Protein AF-A0A932GAI5-F1 (afdb_monomer_lite)

pLDDT: mean 88.87, std 14.19, range [49.22, 97.94]

Foldseek 3Di:
DDDDPPPDDPDDDDWDWDWDWDDDPPDIQIAIETEQEDPVSQVCAQAPPQDDDPRYYYHYDDPDDDDDDDDCVRRND

Sequence (77 aa):
MFFLLAVSAFAAVKFKQGALTITQDARRAALQVEVADTPETRSQGLMFRQRLAENAGMLFIFEEQSLWSFWMKNTLI

Radius of gyration: 17.05 Å; chains: 1; bounding box: 66×24×28 Å

Secondary structure (DSSP, 8-state):
----------PPPPPEEEEEEEEETTEEEEEEEEEE-SHHHHHHTTTT-----TTEEEEE--SS--------TT---

Structure (mmCIF, N/CA/C/O backbone):
data_AF-A0A932GAI5-F1
#
_entry.id   AF-A0A932GAI5-F1
#
loop_
_atom_site.group_PDB
_atom_site.id
_atom_site.type_symbol
_atom_site.label_atom_id
_atom_site.label_alt_id
_atom_site.label_comp_id
_atom_site.label_asym_id
_atom_site.label_entity_id
_atom_site.label_seq_id
_atom_site.pdbx_PDB_ins_code
_atom_site.Cartn_x
_atom_site.Cartn_y
_atom_site.Cartn_z
_atom_site.occupancy
_atom_site.B_iso_or_equiv
_atom_site.auth_seq_id
_atom_site.auth_comp_id
_atom_site.auth_asym_id
_atom_site.auth_atom_id
_atom_site.pdbx_PDB_model_num
ATOM 1 N N . MET A 1 1 ? -46.677 8.114 14.831 1.00 49.44 1 MET A N 1
ATOM 2 C CA . MET A 1 1 ? -45.331 7.684 15.263 1.00 49.44 1 MET A CA 1
ATOM 3 C C . MET A 1 1 ? -44.711 6.867 14.133 1.00 49.44 1 MET A C 1
ATOM 5 O O . MET A 1 1 ? -44.913 5.666 14.085 1.00 49.44 1 MET A O 1
ATOM 9 N N . PHE A 1 2 ? -44.066 7.529 13.167 1.00 49.22 2 PHE A N 1
ATOM 10 C CA . PHE A 1 2 ? -43.353 6.878 12.059 1.00 49.22 2 PHE A CA 1
ATOM 11 C C . PHE A 1 2 ? -41.855 6.991 12.348 1.00 49.22 2 PHE A C 1
ATOM 13 O O . PHE A 1 2 ? -41.303 8.087 12.325 1.00 49.22 2 PHE A O 1
ATOM 20 N N . PHE A 1 3 ? -41.225 5.871 12.697 1.00 52.72 3 PHE A N 1
ATOM 21 C CA . PHE A 1 3 ? -39.783 5.786 12.904 1.00 52.72 3 PHE A CA 1
ATOM 22 C C . PHE A 1 3 ? -39.145 5.549 11.530 1.00 52.72 3 PHE A C 1
ATOM 24 O O . PHE A 1 3 ? -39.340 4.493 10.930 1.00 52.72 3 PHE A O 1
ATOM 31 N N . LEU A 1 4 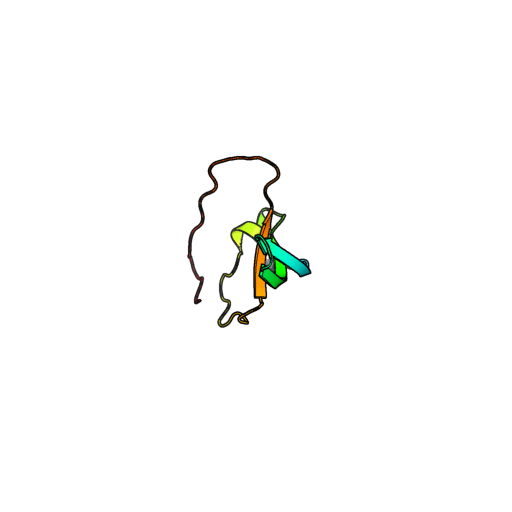? -38.453 6.554 10.990 1.00 58.22 4 LEU A N 1
ATOM 32 C CA . LEU A 1 4 ? -37.711 6.420 9.740 1.00 58.22 4 LEU A CA 1
ATOM 33 C C . LEU A 1 4 ? -36.451 5.591 10.037 1.00 58.22 4 LEU A C 1
ATOM 35 O O . LEU A 1 4 ? -35.515 6.078 10.668 1.00 58.22 4 LEU A O 1
ATOM 39 N N . LEU A 1 5 ? -36.434 4.325 9.619 1.00 55.78 5 LEU A N 1
ATOM 40 C CA . LEU A 1 5 ? -35.212 3.524 9.567 1.00 55.78 5 LEU A CA 1
ATOM 41 C C . LEU A 1 5 ? -34.303 4.134 8.495 1.00 55.78 5 LEU A C 1
ATOM 43 O O . LEU A 1 5 ? -34.487 3.897 7.302 1.00 55.78 5 LEU A O 1
ATOM 47 N N . ALA A 1 6 ? -33.340 4.953 8.916 1.00 57.12 6 ALA A N 1
ATOM 48 C CA . ALA A 1 6 ? -32.243 5.366 8.056 1.00 57.12 6 ALA A CA 1
ATOM 49 C C . ALA A 1 6 ? -31.397 4.123 7.746 1.00 57.12 6 ALA A C 1
ATOM 51 O O . ALA A 1 6 ? -30.613 3.658 8.573 1.00 57.12 6 ALA A O 1
ATOM 52 N N . VAL A 1 7 ? -31.596 3.548 6.561 1.00 54.09 7 VAL A N 1
ATOM 53 C CA . VAL A 1 7 ? -30.708 2.521 6.016 1.00 54.09 7 VAL A CA 1
ATOM 54 C C . VAL A 1 7 ? -29.355 3.192 5.791 1.00 54.09 7 VAL A C 1
ATOM 56 O O . VAL A 1 7 ? -29.207 4.020 4.895 1.00 54.09 7 VAL A O 1
ATOM 59 N N . SER A 1 8 ? -28.382 2.881 6.647 1.00 53.47 8 SER A N 1
ATOM 60 C CA . SER A 1 8 ? -27.005 3.338 6.476 1.00 53.47 8 SER A CA 1
ATOM 61 C C . SER A 1 8 ? -26.445 2.716 5.199 1.00 53.47 8 SER A C 1
ATOM 63 O O . SER A 1 8 ? -26.198 1.510 5.134 1.00 53.47 8 SER A O 1
ATOM 65 N N . ALA A 1 9 ? -26.295 3.525 4.154 1.00 53.94 9 ALA A N 1
ATOM 66 C CA . ALA A 1 9 ? -25.566 3.130 2.965 1.00 53.94 9 ALA A CA 1
ATOM 67 C C . ALA A 1 9 ? -24.075 3.072 3.327 1.00 53.94 9 ALA A C 1
ATOM 69 O O . ALA A 1 9 ? -23.459 4.104 3.587 1.00 53.94 9 ALA A O 1
ATOM 70 N N . PHE A 1 10 ? -23.488 1.873 3.346 1.00 56.16 10 PHE A N 1
ATOM 71 C CA . PHE A 1 10 ? -22.033 1.724 3.363 1.00 56.16 10 PHE A CA 1
ATOM 72 C C . PHE A 1 10 ? -21.494 2.317 2.057 1.00 56.16 10 PHE A C 1
ATOM 74 O O . PHE A 1 10 ? -21.559 1.694 0.997 1.00 56.16 10 PHE A O 1
ATOM 81 N N . ALA A 1 11 ? -21.028 3.562 2.108 1.00 63.78 11 ALA A N 1
ATOM 82 C CA . ALA A 1 11 ? -20.390 4.192 0.967 1.00 63.78 11 ALA A CA 1
ATOM 83 C C . ALA A 1 11 ? -19.080 3.453 0.666 1.00 63.78 11 ALA A C 1
ATOM 85 O O . ALA A 1 11 ? -18.247 3.264 1.553 1.00 63.78 11 ALA A O 1
ATOM 86 N N . ALA A 1 12 ? -18.891 3.032 -0.585 1.00 79.31 12 ALA A N 1
ATOM 87 C CA . ALA A 1 12 ? -17.619 2.476 -1.021 1.00 79.31 12 ALA A CA 1
ATOM 88 C C . ALA A 1 12 ? -16.520 3.538 -0.858 1.00 79.31 12 ALA A C 1
ATOM 90 O O . ALA A 1 12 ?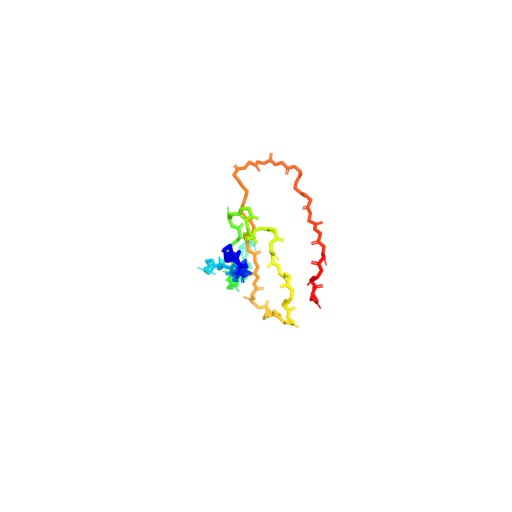 -16.645 4.653 -1.375 1.00 79.31 12 ALA A O 1
ATOM 91 N N . VAL A 1 13 ? -15.451 3.190 -0.140 1.00 89.88 13 VAL A N 1
ATOM 92 C CA . VAL A 1 13 ? -14.294 4.071 0.037 1.00 89.88 13 VAL A CA 1
ATOM 93 C C . VAL A 1 13 ? -13.654 4.320 -1.327 1.00 89.88 13 VAL A C 1
ATOM 95 O O . VAL A 1 13 ? -13.338 3.382 -2.061 1.00 89.88 13 VAL A O 1
ATOM 98 N N . LYS A 1 14 ? -13.489 5.594 -1.685 1.00 93.19 14 LYS A N 1
ATOM 99 C CA . LYS A 1 14 ? -12.869 5.999 -2.948 1.00 93.19 14 LYS A CA 1
ATOM 100 C C . LYS A 1 14 ? -11.381 6.232 -2.738 1.00 93.19 14 LYS A C 1
ATOM 102 O O . LYS A 1 14 ? -10.997 6.956 -1.824 1.00 93.19 14 LYS A O 1
ATOM 107 N N . PHE A 1 15 ? -10.568 5.671 -3.623 1.00 95.38 15 PHE A N 1
ATOM 108 C CA . PHE A 1 15 ? -9.121 5.850 -3.618 1.00 95.38 15 PHE A CA 1
ATOM 109 C C . PHE A 1 15 ? -8.703 6.819 -4.719 1.00 95.38 15 PHE A C 1
ATOM 111 O O . PHE A 1 15 ? -9.248 6.794 -5.826 1.00 95.38 15 PHE A O 1
ATOM 118 N N . LYS A 1 16 ? -7.712 7.663 -4.424 1.00 96.75 16 LYS A N 1
ATOM 119 C CA . LYS A 1 16 ? -6.994 8.413 -5.462 1.00 96.75 16 LYS A CA 1
ATOM 120 C C . LYS A 1 16 ? -6.070 7.442 -6.199 1.00 96.75 16 LYS A C 1
ATOM 122 O O . LYS A 1 16 ? -5.657 6.441 -5.621 1.00 96.75 16 LYS A O 1
ATOM 127 N N . GLN A 1 17 ? -5.734 7.734 -7.449 1.00 96.06 17 GLN A N 1
ATOM 128 C CA . GLN A 1 17 ? -4.814 6.921 -8.248 1.00 96.06 17 GLN A CA 1
ATOM 129 C C . GLN A 1 17 ? -3.620 7.761 -8.694 1.00 96.06 17 GLN A C 1
ATOM 131 O O . GLN A 1 17 ? -3.750 8.970 -8.890 1.00 96.06 17 GLN A O 1
ATOM 136 N N . GLY A 1 18 ? -2.465 7.126 -8.864 1.00 95.50 18 GLY A N 1
ATOM 137 C CA . GLY A 1 18 ? -1.253 7.778 -9.342 1.00 95.50 18 GLY A CA 1
ATOM 138 C C . GLY A 1 18 ? -0.249 6.787 -9.915 1.00 95.50 18 GLY A C 1
ATOM 139 O O . GLY A 1 18 ? -0.340 5.586 -9.681 1.00 95.50 18 GLY A O 1
ATOM 140 N N . ALA A 1 19 ? 0.727 7.304 -10.657 1.00 96.69 19 ALA A N 1
ATOM 141 C CA . ALA A 1 19 ? 1.865 6.529 -11.131 1.00 96.69 19 ALA A CA 1
ATOM 142 C C . ALA A 1 19 ? 3.066 6.762 -10.205 1.00 96.69 19 ALA A C 1
ATOM 144 O O . ALA A 1 19 ? 3.417 7.904 -9.907 1.00 96.69 19 ALA A O 1
ATOM 145 N N . LEU A 1 20 ? 3.706 5.681 -9.772 1.00 95.38 20 LEU A N 1
ATOM 146 C CA . LEU A 1 20 ? 4.913 5.689 -8.953 1.00 95.38 20 LEU A CA 1
ATOM 147 C C . LEU A 1 20 ? 6.046 5.026 -9.736 1.00 95.38 20 LEU A C 1
ATOM 149 O O . LEU A 1 20 ? 5.837 4.021 -10.408 1.00 95.38 20 LEU A O 1
ATOM 153 N N . THR A 1 21 ? 7.262 5.556 -9.638 1.00 96.75 21 THR A N 1
ATOM 154 C CA . THR A 1 21 ? 8.459 4.852 -10.115 1.00 96.75 21 THR A CA 1
ATOM 155 C C . THR A 1 21 ? 9.422 4.669 -8.957 1.00 96.75 21 THR A C 1
ATOM 157 O O . THR A 1 21 ? 9.882 5.646 -8.375 1.00 96.75 21 THR A O 1
ATOM 160 N N . ILE A 1 22 ? 9.737 3.417 -8.636 1.00 95.31 22 ILE A N 1
ATOM 161 C CA . ILE A 1 22 ? 10.759 3.074 -7.649 1.00 95.31 22 ILE A CA 1
ATOM 162 C C . ILE A 1 22 ? 12.083 2.939 -8.394 1.00 95.31 22 ILE A C 1
ATOM 164 O O . ILE A 1 22 ? 12.198 2.145 -9.331 1.00 95.31 22 ILE A O 1
ATOM 168 N N . THR A 1 23 ? 13.076 3.731 -7.997 1.00 96.88 23 THR A N 1
ATOM 169 C CA . THR A 1 23 ? 14.414 3.724 -8.595 1.00 96.88 23 THR A CA 1
ATOM 170 C C . THR A 1 23 ? 15.442 3.234 -7.585 1.00 96.88 23 THR A C 1
ATOM 172 O O . THR A 1 23 ? 15.547 3.799 -6.499 1.00 96.88 23 THR A O 1
ATOM 175 N N . GLN A 1 24 ? 16.220 2.221 -7.959 1.00 95.50 24 GLN A N 1
ATOM 176 C CA . GLN A 1 24 ? 17.355 1.731 -7.181 1.00 95.50 24 GLN A CA 1
ATOM 177 C C . GLN A 1 24 ? 18.520 1.461 -8.137 1.00 95.50 24 GLN A C 1
ATOM 179 O O . GLN A 1 24 ? 18.448 0.556 -8.972 1.00 95.50 24 GLN A O 1
ATOM 184 N N . ASP A 1 25 ? 19.582 2.258 -8.026 1.00 94.75 25 ASP A N 1
ATOM 185 C CA . ASP A 1 25 ? 20.715 2.270 -8.957 1.00 94.75 25 ASP A CA 1
ATOM 186 C C . ASP A 1 25 ? 20.243 2.459 -10.417 1.00 94.75 25 ASP A C 1
ATOM 188 O O . ASP A 1 25 ? 19.527 3.411 -10.730 1.00 94.75 25 ASP A O 1
ATOM 192 N N . ALA A 1 26 ? 20.600 1.539 -11.320 1.00 93.19 26 ALA A N 1
ATOM 193 C CA . ALA A 1 26 ? 20.143 1.528 -12.711 1.00 93.19 26 ALA A CA 1
ATOM 194 C C . ALA A 1 26 ? 18.761 0.868 -12.911 1.00 93.19 26 ALA A C 1
ATOM 196 O O . ALA A 1 26 ? 18.250 0.842 -14.032 1.00 93.19 26 ALA A O 1
ATOM 197 N N . ARG A 1 27 ? 18.143 0.316 -11.857 1.00 95.50 27 ARG A N 1
ATOM 198 C CA . ARG A 1 27 ? 16.851 -0.378 -11.946 1.00 95.50 27 ARG A CA 1
ATOM 199 C C . ARG A 1 27 ? 15.701 0.589 -11.696 1.00 95.50 27 ARG A C 1
ATOM 201 O O . ARG A 1 27 ? 15.759 1.436 -10.804 1.00 95.50 27 ARG A O 1
ATOM 208 N N . ARG A 1 28 ? 14.632 0.431 -12.478 1.00 96.00 28 ARG A N 1
ATOM 209 C CA . ARG A 1 28 ? 13.392 1.199 -12.348 1.00 96.00 28 ARG A CA 1
ATOM 210 C C . ARG A 1 28 ? 12.198 0.257 -12.397 1.00 96.00 28 ARG A C 1
ATOM 212 O O . ARG A 1 28 ? 12.127 -0.581 -13.290 1.00 96.00 28 ARG A O 1
ATOM 219 N N . ALA A 1 29 ? 11.265 0.427 -11.469 1.00 95.56 29 ALA A N 1
ATOM 220 C CA . ALA A 1 29 ? 9.982 -0.262 -11.466 1.00 95.56 29 ALA A CA 1
ATOM 221 C C . ALA A 1 29 ? 8.863 0.778 -11.511 1.00 95.56 29 ALA A C 1
ATOM 223 O O . ALA A 1 29 ? 8.729 1.580 -10.586 1.00 95.56 29 ALA A O 1
ATOM 224 N N . ALA A 1 30 ? 8.092 0.785 -12.597 1.00 96.62 30 ALA A N 1
ATOM 225 C CA . ALA A 1 30 ? 6.926 1.646 -12.746 1.00 96.62 30 ALA A CA 1
ATOM 226 C C . ALA A 1 30 ? 5.679 0.913 -12.242 1.00 96.62 30 ALA A C 1
ATOM 228 O O . ALA A 1 30 ? 5.412 -0.216 -12.652 1.00 96.62 30 ALA A O 1
ATOM 229 N N . LEU A 1 31 ? 4.926 1.564 -11.362 1.00 97.56 31 LEU A N 1
ATOM 230 C CA . LEU A 1 31 ? 3.755 1.022 -10.690 1.00 97.56 31 LEU A CA 1
ATOM 231 C C . LEU A 1 31 ? 2.575 1.979 -10.839 1.00 97.56 31 LEU A C 1
ATOM 233 O O . LEU A 1 31 ? 2.734 3.194 -10.726 1.00 97.56 31 LEU A O 1
ATOM 237 N N . GLN A 1 32 ? 1.384 1.426 -11.034 1.00 97.94 32 GLN A N 1
ATOM 238 C CA . GLN A 1 32 ? 0.126 2.150 -10.873 1.00 97.94 32 GLN A CA 1
ATOM 239 C C . GLN A 1 32 ? -0.393 1.925 -9.459 1.00 97.94 32 GLN A C 1
ATOM 241 O O . GLN A 1 32 ? -0.605 0.788 -9.044 1.00 97.94 32 GLN A O 1
ATOM 246 N N . VAL A 1 33 ? -0.581 2.992 -8.694 1.00 97.69 33 VAL A N 1
ATOM 247 C CA . VAL A 1 33 ? -0.917 2.890 -7.275 1.00 97.69 33 VAL A CA 1
ATOM 248 C C . VAL A 1 33 ? -2.236 3.567 -6.945 1.00 97.69 33 VAL A C 1
ATOM 250 O O . VAL A 1 33 ? -2.534 4.660 -7.424 1.00 97.69 33 VAL A O 1
ATOM 253 N N . GLU A 1 34 ? -3.014 2.927 -6.081 1.00 97.62 34 GLU A N 1
ATOM 254 C CA . GLU A 1 34 ? -4.078 3.586 -5.325 1.00 97.62 34 GLU A CA 1
ATOM 255 C C . GLU A 1 34 ? -3.476 4.234 -4.070 1.00 97.62 34 GLU A C 1
ATOM 257 O O . GLU A 1 34 ? -2.595 3.658 -3.438 1.00 97.62 34 GLU A O 1
ATOM 262 N N . VAL A 1 35 ? -3.920 5.431 -3.691 1.00 97.50 35 VAL A N 1
ATOM 263 C CA . VAL A 1 35 ? -3.378 6.168 -2.538 1.00 97.50 35 VAL A CA 1
ATOM 264 C C . VAL A 1 35 ? -4.336 6.070 -1.358 1.00 97.50 35 VAL A C 1
ATOM 266 O O . VAL A 1 35 ? -5.507 6.441 -1.467 1.00 97.5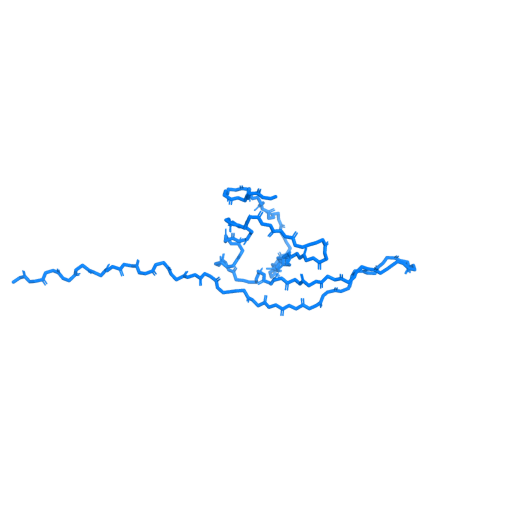0 35 VAL A O 1
ATOM 269 N N . ALA A 1 36 ? -3.807 5.593 -0.233 1.00 97.12 36 ALA A N 1
ATOM 270 C CA . ALA A 1 36 ? -4.476 5.526 1.055 1.00 97.12 36 ALA A CA 1
ATOM 271 C C . ALA A 1 36 ? -3.884 6.575 2.014 1.00 97.12 36 ALA A C 1
ATOM 273 O O . ALA A 1 36 ? -2.959 6.294 2.780 1.00 97.12 36 ALA A O 1
ATOM 274 N N . ASP A 1 37 ? -4.394 7.805 1.931 1.00 96.38 37 ASP A N 1
ATOM 275 C CA . ASP A 1 37 ? -3.934 8.982 2.684 1.00 96.38 37 ASP A CA 1
ATOM 276 C C . ASP A 1 37 ? -4.918 9.455 3.772 1.00 96.38 37 ASP A C 1
ATOM 278 O O . ASP A 1 37 ? -4.567 10.279 4.615 1.00 96.38 37 ASP A O 1
ATOM 282 N N . THR A 1 38 ? -6.123 8.887 3.827 1.00 95.19 38 THR A N 1
ATOM 283 C CA . THR A 1 38 ? -7.147 9.166 4.855 1.00 95.19 38 THR A CA 1
ATOM 284 C C . THR A 1 38 ? -7.338 7.978 5.803 1.00 95.19 38 THR A C 1
ATOM 286 O O . THR A 1 38 ? -7.068 6.839 5.406 1.00 95.19 38 THR A O 1
ATOM 289 N N . PRO A 1 39 ? -7.836 8.178 7.038 1.00 94.19 39 PRO A N 1
ATOM 290 C CA . PRO A 1 39 ? -8.155 7.072 7.947 1.00 94.19 39 PRO A CA 1
ATOM 291 C C . PRO A 1 39 ? -9.063 6.002 7.314 1.00 94.19 39 PRO A C 1
ATOM 293 O O . PRO A 1 39 ? -8.828 4.803 7.477 1.00 94.19 39 PRO A O 1
ATOM 296 N N . GLU A 1 40 ? -10.051 6.416 6.524 1.00 95.00 40 GLU A N 1
ATOM 297 C CA . GLU A 1 40 ? -11.003 5.534 5.848 1.00 95.00 40 GLU A CA 1
ATOM 298 C C . GLU A 1 40 ? -10.304 4.698 4.767 1.00 95.00 40 GLU A C 1
ATOM 300 O O . GLU A 1 40 ? -10.417 3.474 4.752 1.00 95.00 40 GLU A O 1
ATOM 305 N N . THR A 1 41 ? -9.513 5.334 3.898 1.00 96.25 41 THR A N 1
ATOM 306 C CA . THR A 1 41 ? -8.750 4.619 2.853 1.00 96.25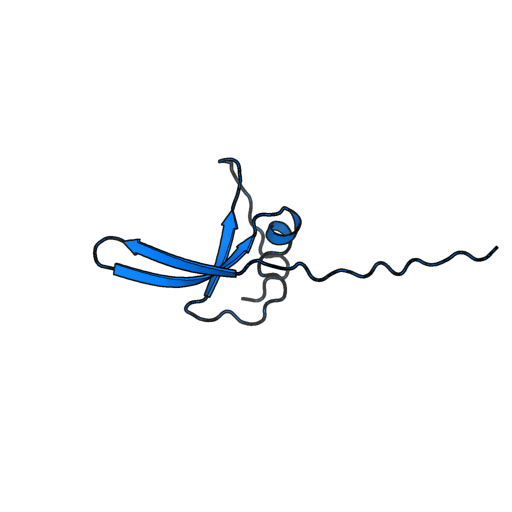 41 THR A CA 1
ATOM 307 C C . THR A 1 41 ? -7.692 3.681 3.432 1.00 96.25 41 THR A C 1
ATOM 309 O O . THR A 1 41 ? -7.541 2.564 2.940 1.00 96.25 41 THR A O 1
ATOM 312 N N . ARG A 1 42 ? -7.005 4.074 4.513 1.00 95.75 42 ARG A N 1
ATOM 313 C CA . ARG A 1 42 ? -6.009 3.226 5.185 1.00 95.75 42 ARG A CA 1
ATOM 314 C C . ARG A 1 42 ? -6.641 2.017 5.863 1.00 95.75 42 ARG A C 1
ATOM 316 O O . ARG A 1 42 ? -6.105 0.919 5.758 1.00 95.75 42 ARG A O 1
ATOM 323 N N . SER A 1 43 ? -7.770 2.213 6.545 1.00 93.81 43 SER A N 1
ATOM 324 C CA . SER A 1 43 ? -8.471 1.120 7.228 1.00 93.81 43 SER A CA 1
ATOM 325 C C . SER A 1 43 ? -9.063 0.105 6.251 1.00 93.81 43 SER A C 1
ATOM 327 O O . SER A 1 43 ? -9.016 -1.089 6.538 1.00 93.81 43 SER A O 1
ATOM 329 N N . GLN A 1 44 ? -9.559 0.561 5.094 1.00 95.06 44 GLN A N 1
ATOM 330 C CA . GLN A 1 44 ? -10.040 -0.307 4.019 1.00 95.06 44 GLN A CA 1
ATOM 331 C C . GLN A 1 44 ? -8.892 -1.050 3.323 1.00 95.06 44 GLN A C 1
ATOM 333 O O . GLN A 1 44 ? -9.013 -2.242 3.054 1.00 95.06 44 GLN A O 1
ATOM 338 N N . GLY A 1 45 ? -7.794 -0.365 2.993 1.00 95.06 45 GLY A N 1
ATOM 339 C CA . GLY A 1 45 ? -6.648 -0.965 2.310 1.00 95.06 45 GLY A CA 1
ATOM 340 C C . GLY A 1 45 ? -7.036 -1.797 1.075 1.00 95.06 45 GLY A C 1
ATOM 341 O O . GLY A 1 45 ? -7.880 -1.403 0.267 1.00 95.06 45 GLY A O 1
ATOM 342 N N . LEU A 1 46 ? -6.449 -2.992 0.959 1.00 95.56 46 LEU A N 1
ATOM 343 C CA . LEU A 1 46 ? -6.723 -3.960 -0.114 1.00 95.56 46 LEU A CA 1
ATOM 344 C C . LEU A 1 46 ? -7.856 -4.952 0.215 1.00 95.56 46 LEU A C 1
ATOM 346 O O . LEU A 1 46 ? -7.975 -5.991 -0.439 1.00 95.56 46 LEU A O 1
ATOM 350 N N . MET A 1 47 ? -8.705 -4.659 1.205 1.00 95.06 47 MET A N 1
ATOM 351 C CA . MET A 1 47 ? -9.811 -5.547 1.564 1.00 95.06 47 MET A CA 1
ATOM 352 C C . MET A 1 47 ? -10.706 -5.859 0.362 1.00 95.06 47 MET A C 1
ATOM 354 O O . MET A 1 47 ? -11.029 -4.985 -0.447 1.00 95.06 47 MET A O 1
ATOM 358 N N . PHE A 1 48 ? -11.137 -7.118 0.283 1.00 93.81 48 PHE A N 1
ATOM 359 C CA . PHE A 1 48 ? -12.064 -7.658 -0.714 1.00 93.81 48 PHE A CA 1
ATOM 360 C C . PHE A 1 48 ? -11.578 -7.596 -2.173 1.00 93.81 48 PHE A C 1
ATOM 362 O O . PHE A 1 48 ? -12.340 -7.905 -3.092 1.00 93.81 48 PHE A O 1
ATOM 369 N N . ARG A 1 49 ? -10.311 -7.241 -2.417 1.00 92.62 49 ARG A N 1
ATOM 370 C CA . ARG A 1 49 ? -9.703 -7.319 -3.749 1.00 92.62 49 ARG A CA 1
ATOM 371 C C . ARG A 1 49 ? -9.439 -8.782 -4.085 1.00 92.62 49 ARG A C 1
ATOM 373 O O . ARG A 1 49 ? -8.762 -9.469 -3.337 1.00 92.62 49 ARG A O 1
ATOM 380 N N . GLN A 1 50 ? -9.963 -9.252 -5.214 1.00 94.44 50 GLN A N 1
ATOM 381 C CA . GLN A 1 50 ? -9.741 -10.632 -5.670 1.00 94.44 50 GLN A CA 1
ATOM 382 C C . GLN A 1 50 ? -8.444 -10.799 -6.468 1.00 94.44 50 GLN A C 1
ATOM 384 O O . GLN A 1 50 ? -7.979 -11.919 -6.649 1.00 94.44 50 GLN A O 1
ATOM 389 N N . ARG A 1 51 ? -7.912 -9.705 -7.028 1.00 94.75 51 ARG A N 1
ATOM 390 C CA . ARG A 1 51 ? -6.715 -9.679 -7.878 1.00 94.75 51 ARG A CA 1
ATOM 391 C C . ARG A 1 51 ? -6.029 -8.322 -7.761 1.00 94.75 51 ARG A C 1
ATOM 393 O O . ARG A 1 51 ? -6.699 -7.314 -7.531 1.00 94.75 51 ARG A O 1
ATOM 400 N N . LEU A 1 52 ? -4.725 -8.309 -8.008 1.00 95.25 52 LEU A N 1
ATOM 401 C CA . LEU A 1 52 ? -3.901 -7.118 -8.188 1.00 95.25 52 LEU A CA 1
ATOM 402 C C . LEU A 1 52 ? -2.986 -7.365 -9.390 1.00 95.25 52 LEU A C 1
ATOM 404 O O . LEU A 1 52 ? -2.451 -8.461 -9.535 1.00 95.25 52 LEU A O 1
ATOM 408 N N . ALA A 1 53 ? -2.872 -6.386 -10.287 1.00 95.44 53 ALA A N 1
ATOM 409 C CA . ALA A 1 53 ? -1.970 -6.499 -11.432 1.00 95.44 53 ALA A CA 1
ATOM 410 C C . ALA A 1 53 ? -0.505 -6.470 -10.965 1.00 95.44 53 ALA A C 1
ATOM 412 O O . ALA A 1 53 ? -0.194 -5.825 -9.968 1.00 95.44 53 ALA A O 1
ATOM 413 N N . GLU A 1 54 ? 0.397 -7.122 -11.701 1.00 95.00 54 GLU A N 1
ATOM 414 C CA . GLU A 1 54 ? 1.818 -7.241 -11.324 1.00 95.00 54 GLU A CA 1
ATOM 415 C C . GLU A 1 54 ? 2.517 -5.885 -11.142 1.00 95.00 54 GLU A C 1
ATOM 417 O O . GLU A 1 54 ? 3.389 -5.733 -10.293 1.00 95.00 54 GLU A O 1
ATOM 422 N N . ASN A 1 55 ? 2.115 -4.885 -11.926 1.00 96.50 55 ASN A N 1
ATOM 423 C CA . ASN A 1 55 ? 2.621 -3.519 -11.863 1.00 96.50 55 ASN A CA 1
ATOM 424 C C . ASN A 1 55 ? 1.649 -2.564 -11.153 1.00 96.50 55 ASN A C 1
ATOM 426 O O . ASN A 1 55 ? 1.629 -1.369 -11.458 1.00 96.50 55 ASN A O 1
ATOM 430 N N . ALA A 1 56 ? 0.824 -3.076 -10.239 1.00 96.62 56 ALA A N 1
ATOM 431 C CA . ALA A 1 56 ? -0.096 -2.277 -9.447 1.00 96.62 56 ALA A CA 1
ATOM 432 C C . ALA A 1 56 ? 0.130 -2.447 -7.943 1.00 96.62 56 ALA A C 1
ATOM 434 O O . ALA A 1 56 ? 0.651 -3.458 -7.479 1.00 96.62 56 ALA A O 1
ATOM 435 N N . GLY A 1 57 ? -0.283 -1.451 -7.164 1.00 95.81 57 GLY A N 1
ATOM 436 C CA . GLY A 1 57 ? -0.164 -1.498 -5.711 1.00 95.81 57 GLY A CA 1
ATOM 437 C C . GLY A 1 57 ? -1.014 -0.460 -4.996 1.00 95.81 57 GLY A C 1
ATOM 438 O O . GLY A 1 57 ? -1.817 0.248 -5.601 1.00 95.81 57 GLY A O 1
ATOM 439 N N . MET A 1 58 ? -0.814 -0.360 -3.686 1.00 97.19 58 MET A N 1
ATOM 440 C CA . MET A 1 58 ? -1.414 0.678 -2.855 1.00 97.19 58 MET A CA 1
ATOM 441 C C . MET A 1 58 ? -0.324 1.398 -2.065 1.00 97.19 58 MET A C 1
ATOM 443 O O . MET A 1 58 ? 0.517 0.760 -1.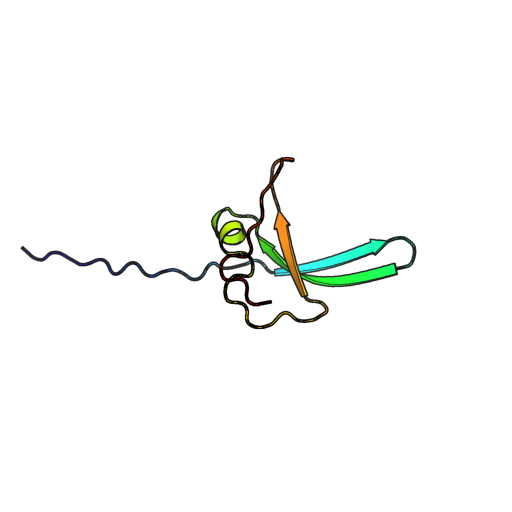433 1.00 97.19 58 MET A O 1
ATOM 447 N N . LEU A 1 59 ? -0.339 2.727 -2.112 1.00 96.88 59 LEU A N 1
ATOM 448 C CA . LEU A 1 59 ? 0.577 3.599 -1.393 1.00 96.88 59 LEU A CA 1
ATOM 449 C C . LEU A 1 59 ? -0.110 4.131 -0.134 1.00 96.88 59 LEU A C 1
ATOM 451 O O . LEU A 1 59 ? -1.052 4.917 -0.220 1.00 96.88 59 LEU A O 1
ATOM 455 N N . PHE A 1 60 ? 0.384 3.719 1.031 1.00 96.38 60 PHE A N 1
ATOM 456 C CA . PHE A 1 60 ? -0.084 4.217 2.322 1.00 96.38 60 PHE A CA 1
ATOM 457 C C . PHE A 1 60 ? 0.733 5.442 2.730 1.00 96.38 60 PHE A C 1
ATOM 459 O O . PHE A 1 60 ? 1.956 5.356 2.846 1.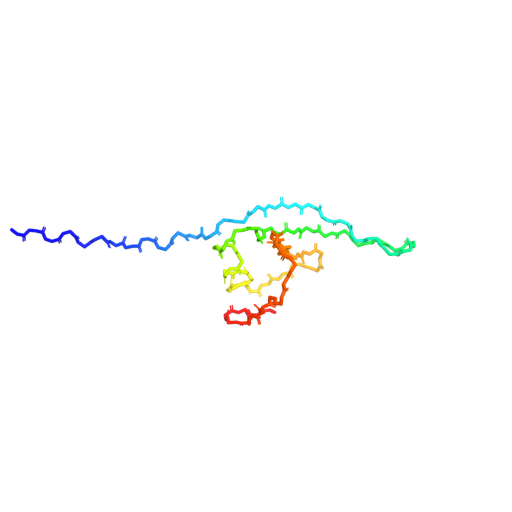00 96.38 60 PHE A O 1
ATOM 466 N N . ILE A 1 61 ? 0.059 6.572 2.950 1.00 95.25 61 ILE A N 1
ATOM 467 C CA . ILE A 1 61 ? 0.688 7.820 3.393 1.00 95.25 61 ILE A CA 1
ATOM 468 C C . ILE A 1 61 ? 0.260 8.097 4.834 1.00 95.25 61 ILE A C 1
ATOM 470 O O . ILE A 1 61 ? -0.933 8.102 5.158 1.00 95.25 61 ILE A O 1
ATOM 474 N N . PHE A 1 62 ? 1.252 8.330 5.689 1.00 95.00 62 PHE A N 1
ATOM 475 C CA . PHE A 1 62 ? 1.082 8.729 7.080 1.00 95.00 62 PHE A CA 1
ATOM 476 C C . PHE A 1 62 ? 1.745 10.088 7.280 1.00 95.00 62 PHE A C 1
ATOM 478 O O . PHE A 1 62 ? 2.846 10.316 6.782 1.00 95.00 62 PHE A O 1
ATOM 485 N N . GLU A 1 63 ? 1.064 10.986 7.988 1.00 92.06 63 GLU A N 1
ATOM 486 C CA . GLU A 1 63 ? 1.567 12.338 8.267 1.00 92.06 63 GLU A CA 1
ATOM 487 C C . GLU A 1 63 ? 2.756 12.310 9.233 1.00 92.06 63 GLU A C 1
ATOM 489 O O . GLU A 1 63 ? 3.663 13.134 9.137 1.00 92.06 63 GLU A O 1
ATOM 494 N N . GLU A 1 64 ? 2.778 11.318 10.123 1.00 93.88 64 GLU A N 1
ATOM 495 C CA . GLU A 1 64 ? 3.789 11.169 11.158 1.00 93.88 64 GLU A CA 1
ATOM 496 C C . GLU A 1 64 ? 4.535 9.840 11.034 1.00 93.88 64 GLU A C 1
ATOM 498 O O . GLU A 1 64 ? 3.974 8.783 10.709 1.00 93.88 64 GLU A O 1
ATOM 503 N N . GLN A 1 65 ? 5.829 9.894 11.346 1.00 93.50 65 GLN A N 1
ATOM 504 C CA . GLN A 1 65 ? 6.658 8.707 11.492 1.00 93.50 65 GLN A CA 1
ATOM 505 C C . GLN A 1 65 ? 6.321 8.032 12.820 1.00 93.50 65 GLN A C 1
ATOM 507 O O . GLN A 1 65 ? 6.570 8.579 13.891 1.00 93.50 65 GLN A O 1
ATOM 512 N N . SER A 1 66 ? 5.746 6.837 12.745 1.00 94.12 66 SER A N 1
ATOM 513 C CA . SER A 1 66 ? 5.366 6.051 13.914 1.00 94.12 66 SER A CA 1
ATOM 514 C C . SER A 1 66 ? 5.362 4.562 13.576 1.00 94.12 66 SER A C 1
ATOM 516 O O . SER A 1 66 ? 5.525 4.162 12.419 1.00 94.12 66 SER A O 1
ATOM 518 N N . LEU A 1 67 ? 5.176 3.730 14.598 1.00 93.25 67 LEU A N 1
ATOM 519 C CA . LEU A 1 67 ? 4.969 2.297 14.436 1.00 93.25 67 LEU A CA 1
ATOM 520 C C . LEU A 1 67 ? 3.515 2.037 14.042 1.00 93.25 67 LEU A C 1
ATOM 522 O O . LEU A 1 67 ? 2.628 1.902 14.884 1.00 93.25 67 LEU A O 1
ATOM 526 N N . TRP A 1 68 ? 3.279 1.960 12.736 1.00 92.25 68 TRP A N 1
ATOM 527 C CA . TRP A 1 68 ? 1.974 1.627 12.179 1.00 92.25 68 TRP A CA 1
ATOM 528 C C . TRP A 1 68 ? 1.818 0.113 12.044 1.00 92.25 68 TRP A C 1
ATOM 530 O O . TRP A 1 68 ? 2.671 -0.570 11.479 1.00 92.25 68 TRP A O 1
ATOM 540 N N . SER A 1 69 ? 0.712 -0.415 12.564 1.00 92.50 69 SER A N 1
ATOM 541 C CA . SER A 1 69 ? 0.372 -1.832 12.429 1.00 92.50 69 SER A CA 1
ATOM 542 C C . SER A 1 69 ? -0.510 -2.050 11.209 1.00 92.50 69 SER A C 1
ATOM 544 O O . SER A 1 69 ? -1.506 -1.353 11.020 1.00 92.50 69 SER A O 1
ATOM 546 N N . PHE A 1 70 ? -0.166 -3.055 10.412 1.00 93.31 70 PHE A N 1
ATOM 547 C CA . PHE A 1 70 ? -0.995 -3.538 9.317 1.00 93.31 70 PHE A CA 1
ATOM 548 C C . PHE A 1 70 ? -1.638 -4.865 9.705 1.00 93.31 70 PHE A C 1
ATOM 550 O O . PHE A 1 70 ? -1.043 -5.689 10.398 1.00 93.31 70 PHE A O 1
ATOM 557 N N . TRP A 1 71 ? -2.859 -5.072 9.229 1.00 89.62 71 TRP A N 1
ATOM 558 C CA . TRP A 1 71 ? -3.585 -6.329 9.360 1.00 89.62 71 TRP A CA 1
ATOM 559 C C . TRP A 1 71 ? -4.070 -6.792 7.989 1.00 89.62 71 TRP A C 1
ATOM 561 O O . TRP A 1 71 ? -4.294 -5.984 7.091 1.00 89.62 71 TRP A O 1
ATOM 571 N N . MET A 1 72 ? -4.257 -8.098 7.831 1.00 94.00 72 MET A N 1
ATOM 572 C CA . MET A 1 72 ? -4.728 -8.702 6.577 1.00 94.00 72 MET A CA 1
ATOM 573 C C . MET A 1 72 ? -6.202 -9.107 6.664 1.00 94.00 72 MET A C 1
ATOM 575 O O . MET A 1 72 ? -6.649 -10.036 5.993 1.00 94.00 72 MET A O 1
ATOM 579 N N . LYS A 1 73 ? -6.978 -8.449 7.535 1.00 92.12 73 LYS A N 1
ATOM 580 C CA . LYS A 1 73 ? -8.399 -8.760 7.697 1.00 92.12 73 LYS A CA 1
ATOM 581 C C . LYS A 1 73 ? -9.103 -8.547 6.360 1.00 92.12 73 LYS A C 1
ATOM 583 O O . LYS A 1 73 ? -9.123 -7.428 5.877 1.00 92.12 73 LYS A O 1
ATOM 588 N N . ASN A 1 74 ? -9.719 -9.594 5.811 1.00 92.38 74 ASN A N 1
ATOM 589 C CA . ASN A 1 74 ? -10.441 -9.579 4.531 1.00 92.38 74 ASN A CA 1
ATOM 590 C C . ASN A 1 74 ? -9.592 -9.236 3.289 1.00 92.38 74 ASN A C 1
ATOM 592 O O . ASN A 1 74 ? -10.161 -8.927 2.240 1.00 92.38 74 ASN A O 1
ATOM 596 N N . THR A 1 75 ? -8.263 -9.301 3.367 1.00 90.50 75 THR A N 1
ATOM 597 C CA . THR A 1 75 ? -7.391 -9.217 2.185 1.00 90.50 75 THR A CA 1
ATOM 598 C C . THR A 1 75 ? -7.272 -10.612 1.571 1.00 90.50 75 THR A C 1
ATOM 600 O O . THR A 1 75 ? -6.910 -11.553 2.271 1.00 90.50 75 THR A O 1
ATOM 603 N N . LEU A 1 76 ? -7.640 -10.769 0.295 1.00 90.81 76 LEU A N 1
ATOM 604 C CA . LEU A 1 76 ? -7.736 -12.086 -0.366 1.00 90.81 76 LEU A CA 1
ATOM 605 C C . LEU A 1 76 ? -6.508 -12.437 -1.221 1.00 90.81 76 LEU A C 1
ATOM 607 O O . LEU A 1 76 ? -6.458 -13.527 -1.788 1.00 90.81 76 LEU A O 1
ATOM 611 N N . ILE A 1 77 ? -5.576 -11.494 -1.348 1.00 87.25 77 ILE A N 1
ATOM 612 C CA . ILE A 1 77 ? -4.396 -11.529 -2.219 1.00 87.25 77 ILE A CA 1
ATOM 613 C C . ILE A 1 77 ? -3.120 -11.286 -1.424 1.00 87.25 77 ILE A C 1
ATOM 615 O O . ILE A 1 77 ? -3.213 -10.652 -0.345 1.00 87.25 77 ILE A O 1
#